Protein AF-A0A537GQN9-F1 (afdb_monomer_lite)

Secondary structure (DSSP, 8-state):
-PPPHHHHHHHHHHHTT--TTTTTT-HHHHHHHHHHHHGGGHHHHHHHHHHHHHHHTT------TTS-HHHHHHHHHHHHIIIIIS-TTTTTS-TT-TTS-------PPP---

Radius of gyration: 20.03 Å; chains: 1; bounding box: 47×27×68 Å

Sequence (113 aa):
MGSSVRDVVYDHLRRKGIPESEIPAQFDDVVKVLNESFGGSARVIIYKTLVELYQQYSMRVDFTYQESLRDHMSMLRERVVVDHILPRRVQREDPTLEGRLPFVQSILPSNSR

pLDDT: mean 79.52, std 18.34, range [40.75, 95.12]

Foldseek 3Di:
DDDDPVNVLQVQCVVVPRHPVCCLVPVVVSLVSLCVVPNPVSLVVLVVVLVVLCVVLVHDDPDDSPDDSVVSSVVSVVCCCVPPVDPPVVVPDDPPPPPPDDDDDDDDDDDDD

Structure (mmCIF, N/CA/C/O backbone):
data_AF-A0A537GQN9-F1
#
_entry.id   AF-A0A537GQN9-F1
#
loop_
_atom_site.group_PDB
_atom_site.id
_atom_site.type_symbol
_atom_site.label_atom_id
_atom_site.label_alt_id
_atom_site.label_comp_id
_atom_site.label_asym_id
_atom_site.label_entity_id
_atom_site.label_seq_id
_atom_site.pdbx_PDB_ins_code
_atom_site.Cartn_x
_atom_site.Cartn_y
_atom_site.Cartn_z
_atom_site.occupancy
_atom_site.B_iso_or_equiv
_atom_site.auth_seq_id
_atom_site.auth_comp_id
_atom_site.auth_asym_id
_atom_site.auth_atom_id
_atom_site.pdbx_PDB_model_num
ATOM 1 N N . MET A 1 1 ? -7.752 -14.122 22.635 1.00 50.81 1 MET A N 1
ATOM 2 C CA . MET A 1 1 ? -7.011 -14.286 21.367 1.00 50.81 1 MET A CA 1
ATOM 3 C C . MET A 1 1 ? -6.838 -12.896 20.780 1.00 50.81 1 MET A C 1
ATOM 5 O O . MET A 1 1 ? -7.848 -12.241 20.568 1.00 50.81 1 MET A O 1
ATOM 9 N N . GLY A 1 2 ? -5.609 -12.388 20.667 1.00 63.12 2 GLY A N 1
ATOM 10 C CA . GLY A 1 2 ? -5.370 -11.054 20.102 1.00 63.12 2 GLY A CA 1
ATOM 11 C C . GLY A 1 2 ? -5.685 -11.043 18.606 1.00 63.12 2 GLY A C 1
ATOM 12 O O . GLY A 1 2 ? -5.359 -12.006 17.917 1.00 63.12 2 GLY A O 1
ATOM 13 N N . SER A 1 3 ? -6.335 -9.986 18.121 1.00 74.69 3 SER A N 1
ATOM 14 C CA . SER A 1 3 ? -6.563 -9.770 16.689 1.00 74.69 3 SER A CA 1
ATOM 15 C C . SER A 1 3 ? -5.226 -9.672 15.958 1.00 74.69 3 SER A C 1
ATOM 17 O O . SER A 1 3 ? -4.314 -8.990 16.439 1.00 74.69 3 SER A O 1
ATOM 19 N N . SER A 1 4 ? -5.093 -10.321 14.800 1.00 87.06 4 SER A N 1
ATOM 20 C CA . SER A 1 4 ? -3.892 -10.143 13.989 1.00 87.06 4 SER A CA 1
ATOM 21 C C . SER A 1 4 ? -3.861 -8.724 13.412 1.00 87.06 4 SER A C 1
ATOM 23 O O . SER A 1 4 ? -4.901 -8.097 13.207 1.00 87.06 4 SER A O 1
ATOM 25 N N . VAL A 1 5 ? -2.666 -8.205 13.112 1.00 83.62 5 VAL A N 1
ATOM 26 C CA . VAL A 1 5 ? -2.514 -6.891 12.452 1.00 83.62 5 VAL A CA 1
ATOM 27 C C . VAL A 1 5 ? -3.318 -6.837 11.148 1.00 83.62 5 VAL A C 1
ATOM 29 O O . VAL A 1 5 ? -3.894 -5.806 10.817 1.00 83.62 5 VAL A O 1
ATOM 32 N N . ARG A 1 6 ? -3.405 -7.969 10.441 1.00 87.94 6 ARG A N 1
ATOM 33 C CA . ARG A 1 6 ? -4.200 -8.123 9.224 1.00 87.94 6 ARG A CA 1
ATOM 34 C C . ARG A 1 6 ? -5.687 -7.861 9.481 1.00 87.94 6 ARG A C 1
ATOM 36 O O . ARG A 1 6 ? -6.279 -7.064 8.761 1.00 87.94 6 ARG A O 1
ATOM 43 N N . ASP A 1 7 ? -6.261 -8.481 10.510 1.00 90.94 7 ASP A N 1
ATOM 44 C CA . ASP A 1 7 ? -7.687 -8.326 10.838 1.00 90.94 7 ASP A CA 1
ATOM 45 C C . ASP A 1 7 ? -8.014 -6.868 11.172 1.00 90.94 7 ASP A C 1
ATOM 47 O O . ASP A 1 7 ? -9.000 -6.318 10.692 1.00 90.94 7 ASP A O 1
ATOM 51 N N . VAL A 1 8 ? -7.129 -6.211 11.930 1.00 90.38 8 VAL A N 1
ATOM 52 C CA . VAL A 1 8 ? -7.271 -4.796 12.302 1.00 90.38 8 VAL A CA 1
ATOM 53 C C . VAL A 1 8 ? -7.221 -3.887 11.071 1.00 90.38 8 VAL A C 1
ATOM 55 O O . VAL A 1 8 ? -8.022 -2.959 10.955 1.00 90.38 8 VAL A O 1
ATOM 58 N N . VAL A 1 9 ? -6.306 -4.150 10.133 1.00 90.38 9 VAL A N 1
ATOM 59 C CA . VAL A 1 9 ? -6.199 -3.390 8.879 1.00 90.38 9 VAL A CA 1
ATOM 60 C C . VAL A 1 9 ? -7.467 -3.536 8.040 1.00 90.38 9 VAL A C 1
ATOM 62 O O . VAL A 1 9 ? -8.046 -2.524 7.642 1.00 90.38 9 VAL A O 1
ATOM 65 N N . TYR A 1 10 ? -7.934 -4.764 7.804 1.00 91.81 10 TYR A N 1
ATOM 66 C CA . TYR A 1 10 ? -9.145 -4.989 7.011 1.00 91.81 10 TYR A CA 1
ATOM 67 C C . TYR A 1 10 ? -10.397 -4.421 7.680 1.00 91.81 10 TYR A C 1
ATOM 69 O O . TYR A 1 10 ? -11.247 -3.849 6.997 1.00 91.81 10 TYR A O 1
ATOM 77 N N . ASP A 1 11 ? -10.498 -4.491 9.008 1.00 92.38 11 ASP A N 1
ATOM 78 C CA . ASP A 1 11 ? -11.589 -3.855 9.741 1.00 92.38 11 ASP A CA 1
ATOM 79 C C . ASP A 1 11 ? -11.598 -2.335 9.567 1.00 92.38 11 ASP A C 1
ATOM 81 O O . ASP A 1 11 ? -12.669 -1.753 9.374 1.00 92.38 11 ASP A O 1
ATOM 85 N N . HIS A 1 12 ? -10.433 -1.682 9.597 1.00 91.62 12 HIS A N 1
ATOM 86 C CA . HIS A 1 12 ? -10.337 -0.243 9.354 1.00 91.62 12 HIS A CA 1
ATOM 87 C C . HIS A 1 12 ? -10.746 0.138 7.930 1.00 91.62 12 HIS A C 1
ATOM 89 O O . HIS A 1 12 ? -11.526 1.078 7.760 1.00 91.62 12 HIS A O 1
ATOM 95 N N . LEU A 1 13 ? -10.278 -0.607 6.925 1.00 92.06 13 LEU A N 1
ATOM 96 C CA . LEU A 1 13 ? -10.640 -0.378 5.523 1.00 92.06 13 LEU A CA 1
ATOM 97 C C . LEU A 1 13 ? -12.145 -0.554 5.303 1.00 92.06 13 LEU A C 1
ATOM 99 O O . LEU A 1 13 ? -12.808 0.344 4.781 1.00 92.06 13 LEU A O 1
ATOM 103 N N . ARG A 1 14 ? -12.717 -1.642 5.826 1.00 93.69 14 ARG A N 1
ATOM 104 C CA . ARG A 1 14 ? -14.152 -1.927 5.733 1.00 93.69 14 ARG A CA 1
ATOM 105 C C . ARG A 1 14 ? -15.003 -0.847 6.400 1.00 93.69 14 ARG A C 1
ATOM 107 O O . ARG A 1 14 ? -15.993 -0.411 5.823 1.00 93.69 14 ARG A O 1
ATOM 114 N N . ARG A 1 15 ? -14.623 -0.378 7.597 1.00 92.75 15 ARG A N 1
ATOM 115 C CA . ARG A 1 15 ? -15.338 0.708 8.303 1.00 92.75 15 ARG A CA 1
ATOM 116 C C . ARG A 1 15 ? -15.310 2.034 7.544 1.00 92.75 15 ARG A C 1
ATOM 118 O O . ARG A 1 15 ? -16.189 2.863 7.753 1.00 92.75 15 ARG A O 1
ATOM 125 N N . LYS A 1 16 ? -14.311 2.236 6.685 1.00 91.19 16 LYS A N 1
ATOM 126 C CA . LYS A 1 16 ? -14.177 3.409 5.813 1.00 91.19 16 LYS A CA 1
ATOM 127 C C . LYS A 1 16 ? -14.817 3.210 4.435 1.00 91.19 16 LYS A C 1
ATOM 129 O O . LYS A 1 16 ? -14.734 4.110 3.611 1.00 91.19 16 LYS A O 1
ATOM 134 N N . GLY A 1 17 ? -15.491 2.079 4.216 1.00 91.69 17 GLY A N 1
ATOM 135 C CA . GLY A 1 17 ? -16.228 1.792 2.987 1.00 91.69 17 GLY A CA 1
ATOM 136 C C . GLY A 1 17 ? -15.399 1.139 1.886 1.00 91.69 17 GLY A C 1
ATOM 137 O O . GLY A 1 17 ? -15.891 1.055 0.772 1.00 91.69 17 GLY A O 1
ATOM 138 N N . ILE A 1 18 ? -14.185 0.660 2.183 1.00 93.00 18 ILE A N 1
ATOM 139 C CA . ILE A 1 18 ? -13.333 -0.046 1.218 1.00 93.00 18 ILE A CA 1
ATOM 140 C C . ILE A 1 18 ? -13.440 -1.554 1.495 1.00 93.00 18 ILE A C 1
ATOM 142 O O . ILE A 1 18 ? -12.780 -2.054 2.415 1.00 93.00 18 ILE A O 1
ATOM 146 N N . PRO A 1 19 ? -14.291 -2.301 0.766 1.00 92.69 19 PRO A N 1
ATOM 147 C CA . PRO A 1 19 ? -14.335 -3.752 0.878 1.00 92.69 19 PRO A CA 1
ATOM 148 C C 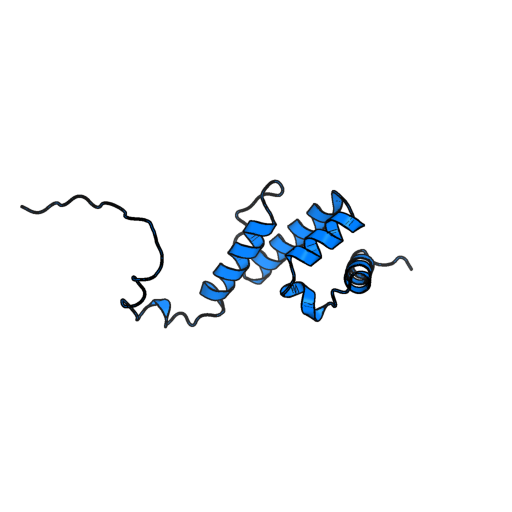. PRO A 1 19 ? -13.057 -4.376 0.306 1.00 92.69 19 PRO A C 1
ATOM 150 O O . PRO A 1 19 ? -12.381 -3.798 -0.544 1.00 92.69 19 PRO A O 1
ATOM 153 N N . GLU A 1 20 ? -12.740 -5.598 0.734 1.00 89.38 20 GLU A N 1
ATOM 154 C CA . GLU A 1 20 ? -11.506 -6.288 0.333 1.00 89.38 20 GLU A CA 1
ATOM 155 C C . GLU A 1 20 ? -11.363 -6.443 -1.191 1.00 89.38 20 GLU A C 1
ATOM 157 O O . GLU A 1 20 ? -10.266 -6.314 -1.729 1.00 89.38 20 GLU A O 1
ATOM 162 N N . SER A 1 21 ? -12.481 -6.621 -1.901 1.00 89.44 21 SER A N 1
ATOM 163 C CA . SER A 1 21 ? -12.526 -6.704 -3.365 1.00 89.44 21 SER A CA 1
ATOM 164 C C . SER A 1 21 ? -12.132 -5.410 -4.082 1.00 89.44 21 SER A C 1
ATOM 166 O O . SER A 1 21 ? -11.732 -5.459 -5.241 1.00 89.44 21 SER A O 1
ATOM 168 N N . GLU A 1 22 ? -12.252 -4.255 -3.425 1.00 90.25 22 GLU A N 1
ATOM 169 C CA . GLU A 1 22 ? -11.970 -2.941 -4.019 1.00 90.25 22 GLU A CA 1
ATOM 170 C C . GLU A 1 22 ? -10.567 -2.419 -3.689 1.00 90.25 22 GLU A C 1
ATOM 172 O O . GLU A 1 22 ? -10.078 -1.513 -4.367 1.00 90.25 22 GLU A O 1
ATOM 177 N N . ILE A 1 23 ? -9.878 -3.029 -2.716 1.00 88.88 23 ILE A N 1
ATOM 178 C CA . ILE A 1 23 ? -8.512 -2.660 -2.310 1.00 88.88 23 ILE A CA 1
ATOM 179 C C . ILE A 1 23 ? -7.547 -2.538 -3.505 1.00 88.88 23 ILE A C 1
ATOM 181 O O . ILE A 1 23 ? -6.822 -1.543 -3.561 1.00 88.88 23 ILE A O 1
ATOM 185 N N . PRO A 1 24 ? -7.520 -3.470 -4.484 1.00 82.62 24 PRO A N 1
ATOM 186 C CA . PRO A 1 24 ? -6.600 -3.358 -5.618 1.00 82.62 24 PRO A CA 1
ATOM 187 C C . PRO A 1 24 ? -6.903 -2.170 -6.541 1.00 82.62 24 PRO A C 1
ATOM 189 O O . PRO A 1 24 ? -6.005 -1.672 -7.217 1.00 82.62 24 PRO A O 1
ATOM 192 N N . ALA A 1 25 ? -8.161 -1.726 -6.599 1.00 85.75 25 ALA A N 1
ATOM 193 C CA . ALA A 1 25 ? -8.599 -0.648 -7.481 1.00 85.75 25 ALA A CA 1
ATOM 194 C C . ALA A 1 25 ? -8.424 0.742 -6.847 1.00 85.75 25 ALA A C 1
ATOM 196 O O . ALA A 1 25 ? -8.206 1.714 -7.568 1.00 85.75 25 ALA A O 1
ATOM 197 N N . GLN A 1 26 ? -8.497 0.834 -5.517 1.00 88.38 26 GLN A N 1
ATOM 198 C CA . GLN A 1 26 ? -8.533 2.091 -4.760 1.00 88.38 26 GLN A CA 1
ATOM 199 C C . GLN A 1 26 ? -7.288 2.271 -3.881 1.00 88.38 26 GLN A C 1
ATOM 201 O O . GLN A 1 26 ? -7.376 2.550 -2.685 1.00 88.38 26 GLN A O 1
ATOM 206 N N . PHE A 1 27 ? -6.097 2.098 -4.458 1.00 87.75 27 PHE A N 1
ATOM 207 C CA . PHE A 1 27 ? -4.852 2.152 -3.685 1.00 87.75 27 PHE A CA 1
ATOM 208 C C . PHE A 1 27 ? -4.650 3.487 -2.952 1.00 87.75 27 PHE A C 1
ATOM 210 O O . PHE A 1 27 ? -4.234 3.496 -1.794 1.00 87.75 27 PHE A O 1
ATOM 217 N N . ASP A 1 28 ? -4.978 4.609 -3.593 1.00 89.81 28 ASP A N 1
ATOM 218 C CA . ASP A 1 28 ? -4.834 5.938 -2.991 1.00 89.81 28 ASP A CA 1
ATOM 219 C C . ASP A 1 28 ? -5.714 6.103 -1.744 1.00 89.81 28 ASP A C 1
ATOM 221 O O . ASP A 1 28 ? -5.253 6.598 -0.710 1.00 89.81 28 ASP A O 1
ATOM 225 N N . ASP A 1 29 ? -6.956 5.621 -1.809 1.00 92.25 29 ASP A N 1
ATOM 226 C CA . ASP A 1 29 ? -7.892 5.667 -0.687 1.00 92.25 29 ASP A CA 1
ATOM 227 C C . ASP A 1 29 ? -7.463 4.720 0.438 1.00 92.25 29 ASP A C 1
ATOM 229 O O . ASP A 1 29 ? -7.504 5.092 1.613 1.00 92.25 29 ASP A O 1
ATOM 233 N N . VAL A 1 30 ? -6.949 3.533 0.099 1.00 92.69 30 VAL A N 1
ATOM 234 C CA . VAL A 1 30 ? -6.356 2.597 1.068 1.00 92.69 30 VAL A CA 1
ATOM 235 C C . VAL A 1 30 ? -5.178 3.251 1.791 1.00 92.69 30 VAL A C 1
ATOM 237 O O . VAL A 1 30 ? -5.133 3.248 3.021 1.00 92.69 30 VAL A O 1
ATOM 240 N N . VAL A 1 31 ? -4.242 3.865 1.061 1.00 91.31 31 VAL A N 1
ATOM 241 C CA . VAL A 1 31 ? -3.089 4.572 1.645 1.00 91.31 31 VAL A CA 1
ATOM 242 C C . VAL A 1 31 ? -3.551 5.699 2.562 1.00 91.31 31 VAL A C 1
ATOM 244 O O . VAL A 1 31 ? -3.009 5.859 3.659 1.00 91.31 31 VAL A O 1
ATOM 247 N N . LYS A 1 32 ? -4.563 6.466 2.154 1.00 92.62 32 LYS A N 1
ATOM 248 C CA . LYS A 1 32 ? -5.140 7.531 2.976 1.00 92.62 32 LYS A CA 1
ATOM 249 C C . LYS A 1 32 ? -5.722 6.979 4.278 1.00 92.62 32 LYS A C 1
ATOM 251 O O . LYS A 1 32 ? -5.342 7.445 5.350 1.00 92.62 32 LYS A O 1
ATOM 256 N N . VAL A 1 33 ? -6.566 5.948 4.207 1.00 93.25 33 VAL A N 1
ATOM 257 C CA . VAL A 1 33 ? -7.175 5.311 5.388 1.00 93.25 33 VAL A CA 1
ATOM 258 C C . VAL A 1 33 ? -6.118 4.727 6.323 1.00 93.25 33 VAL A C 1
ATOM 260 O O . VAL A 1 33 ? -6.230 4.868 7.545 1.00 93.25 33 VAL A O 1
ATOM 263 N N . LEU A 1 34 ? -5.077 4.097 5.776 1.00 92.44 34 LEU A N 1
ATOM 264 C CA . LEU A 1 34 ? -3.980 3.559 6.574 1.00 92.44 34 LEU A CA 1
ATOM 265 C C . LEU A 1 34 ? -3.219 4.674 7.297 1.00 92.44 34 LEU A C 1
ATOM 267 O O . LEU A 1 34 ? -2.970 4.545 8.492 1.00 92.44 34 LEU A O 1
ATOM 271 N N . ASN A 1 35 ? -2.895 5.778 6.618 1.00 92.50 35 ASN A N 1
ATOM 272 C CA . ASN A 1 35 ? -2.239 6.925 7.255 1.00 92.50 35 ASN A CA 1
ATOM 273 C C . ASN A 1 35 ? -3.121 7.571 8.333 1.00 92.50 35 ASN A C 1
ATOM 275 O O . ASN A 1 35 ? -2.613 7.922 9.394 1.00 92.50 35 ASN A O 1
ATOM 279 N N . GLU A 1 36 ? -4.433 7.683 8.107 1.00 92.38 36 GLU A N 1
ATOM 280 C CA . GLU A 1 36 ? -5.380 8.186 9.113 1.00 92.38 36 GLU A CA 1
ATOM 281 C C . GLU A 1 36 ? -5.459 7.274 10.348 1.00 92.38 36 GLU A C 1
ATOM 283 O O . GLU A 1 36 ? -5.570 7.765 11.469 1.00 92.38 36 GLU A O 1
ATOM 288 N N . SER A 1 37 ? -5.407 5.953 10.153 1.00 90.06 37 SER A N 1
ATOM 289 C CA . SER A 1 37 ? -5.629 4.974 11.229 1.00 90.06 37 SER A CA 1
ATOM 290 C C . SER A 1 37 ? -4.354 4.631 12.003 1.00 90.06 37 SER A C 1
ATOM 292 O O . SER A 1 37 ? -4.401 4.424 13.212 1.00 90.06 37 SER A O 1
ATOM 294 N N . PHE A 1 38 ? -3.210 4.566 11.316 1.00 89.25 38 PHE A N 1
ATOM 295 C CA . PHE A 1 38 ? -1.940 4.075 11.865 1.00 89.25 38 PHE A CA 1
ATOM 296 C C . PHE A 1 38 ? -0.819 5.126 11.858 1.00 89.25 38 PHE A C 1
ATOM 298 O O . PHE A 1 38 ? 0.297 4.833 12.295 1.00 89.25 38 PHE A O 1
ATOM 305 N N . GLY A 1 39 ? -1.076 6.339 11.357 1.00 90.00 39 GLY A N 1
ATOM 306 C CA . GLY A 1 39 ? -0.090 7.417 11.298 1.00 90.00 39 GLY A CA 1
ATOM 307 C C . GLY A 1 39 ? 1.187 6.998 10.564 1.00 90.00 39 GLY A C 1
ATOM 308 O O . GLY A 1 39 ? 1.147 6.315 9.542 1.00 90.00 39 GLY A O 1
ATOM 309 N N . GLY A 1 40 ? 2.348 7.355 11.121 1.00 87.44 40 GLY A N 1
ATOM 310 C CA . GLY A 1 40 ? 3.652 7.028 10.529 1.00 87.44 40 GLY A CA 1
ATOM 311 C C . GLY A 1 40 ? 3.916 5.525 10.346 1.00 87.44 40 GLY A C 1
ATOM 312 O O . GLY A 1 40 ? 4.681 5.142 9.461 1.00 87.44 40 GLY A O 1
ATOM 313 N N . SER A 1 41 ? 3.257 4.657 11.122 1.00 89.31 41 SER A N 1
ATOM 314 C CA . SER A 1 41 ? 3.396 3.200 11.000 1.00 89.31 41 SER A CA 1
ATOM 315 C C . SER A 1 41 ? 2.721 2.636 9.745 1.00 89.31 41 SER A C 1
ATOM 317 O O . SER A 1 41 ? 3.113 1.565 9.279 1.00 89.31 41 SER A O 1
ATOM 319 N N . ALA A 1 42 ? 1.773 3.367 9.146 1.00 92.06 42 ALA A N 1
ATOM 320 C CA . ALA A 1 42 ? 1.127 2.994 7.887 1.00 92.06 42 ALA A CA 1
ATOM 321 C C . ALA A 1 42 ? 2.143 2.773 6.762 1.00 92.06 42 ALA A C 1
ATOM 323 O O . ALA A 1 42 ? 2.009 1.853 5.956 1.00 92.06 42 ALA A O 1
ATOM 324 N N . ARG A 1 43 ? 3.206 3.583 6.744 1.00 93.38 43 ARG A N 1
ATOM 325 C CA . ARG A 1 43 ? 4.247 3.521 5.720 1.00 93.38 43 ARG A CA 1
ATOM 326 C C . ARG A 1 43 ? 4.964 2.171 5.694 1.00 93.38 43 ARG A C 1
ATOM 328 O O . ARG A 1 43 ? 5.292 1.689 4.617 1.00 93.38 43 ARG A O 1
ATOM 335 N N . VAL A 1 44 ? 5.149 1.527 6.848 1.00 93.44 44 VAL A N 1
ATOM 336 C CA . VAL A 1 44 ? 5.746 0.182 6.933 1.00 93.44 44 VAL A CA 1
ATOM 337 C C . VAL A 1 44 ? 4.849 -0.858 6.270 1.00 93.44 44 VAL A C 1
ATOM 339 O O . VAL A 1 44 ? 5.353 -1.727 5.560 1.00 93.44 44 VAL A O 1
ATOM 342 N N . ILE A 1 45 ? 3.534 -0.756 6.479 1.00 92.06 45 ILE A N 1
ATOM 343 C CA . ILE A 1 45 ? 2.546 -1.651 5.866 1.00 92.06 45 ILE A CA 1
ATOM 344 C C . ILE A 1 45 ? 2.595 -1.479 4.347 1.00 92.06 45 ILE A C 1
ATOM 346 O O . ILE A 1 45 ? 2.833 -2.447 3.635 1.00 92.06 45 ILE A O 1
ATOM 350 N N . ILE A 1 46 ? 2.481 -0.238 3.867 1.00 92.69 46 ILE A N 1
ATOM 351 C CA . ILE A 1 46 ? 2.467 0.085 2.434 1.00 92.69 46 ILE A CA 1
ATOM 352 C C . ILE A 1 46 ? 3.770 -0.357 1.754 1.00 92.69 46 ILE A C 1
ATOM 354 O O . ILE A 1 46 ? 3.733 -0.995 0.704 1.00 92.69 46 ILE A O 1
ATOM 358 N N . TYR A 1 47 ? 4.922 -0.060 2.362 1.00 94.62 47 TYR A N 1
ATOM 359 C CA . TYR A 1 47 ? 6.226 -0.440 1.821 1.00 94.62 47 TYR A CA 1
ATOM 360 C C . TYR A 1 47 ? 6.370 -1.958 1.705 1.00 94.62 47 TYR A C 1
ATOM 362 O O . TYR A 1 47 ? 6.745 -2.457 0.647 1.00 94.62 47 TYR A O 1
ATOM 370 N N . LYS A 1 48 ? 6.035 -2.705 2.767 1.00 93.31 48 LYS A N 1
ATOM 371 C CA . LYS A 1 48 ? 6.088 -4.171 2.731 1.00 93.31 48 LYS A CA 1
ATOM 372 C C . LYS A 1 48 ? 5.148 -4.738 1.674 1.00 93.31 48 LYS A C 1
ATOM 374 O O . LYS A 1 48 ? 5.565 -5.612 0.927 1.00 93.31 48 LYS A O 1
ATOM 379 N N . THR A 1 49 ? 3.924 -4.222 1.567 1.00 92.38 49 THR A N 1
ATOM 380 C CA . THR A 1 49 ? 2.973 -4.658 0.536 1.00 92.38 49 THR A CA 1
ATOM 381 C C . THR A 1 49 ? 3.528 -4.449 -0.871 1.00 92.38 49 THR A C 1
ATOM 383 O O . THR A 1 49 ? 3.445 -5.360 -1.686 1.00 92.38 49 THR A O 1
ATOM 386 N N . LEU A 1 50 ? 4.138 -3.297 -1.158 1.00 93.38 50 LEU A N 1
ATOM 387 C CA . LEU A 1 50 ? 4.761 -3.052 -2.461 1.00 93.38 50 LEU A CA 1
ATOM 388 C C . LEU A 1 50 ? 5.920 -4.008 -2.742 1.00 93.38 50 LEU A C 1
ATOM 390 O O . LEU A 1 50 ? 5.985 -4.576 -3.826 1.00 93.38 50 LEU A O 1
ATOM 394 N N . VAL A 1 51 ? 6.807 -4.225 -1.770 1.00 95.12 51 VAL A N 1
ATOM 395 C CA . VAL A 1 51 ? 7.923 -5.173 -1.912 1.00 95.12 51 VAL A CA 1
ATOM 396 C C . VAL A 1 51 ? 7.416 -6.582 -2.225 1.00 95.12 51 VAL A C 1
ATOM 398 O O . VAL A 1 51 ? 7.914 -7.214 -3.154 1.00 95.12 51 VAL A O 1
ATOM 401 N N . GLU A 1 52 ? 6.405 -7.054 -1.495 1.00 94.06 52 GLU A N 1
ATOM 402 C CA . GLU A 1 52 ? 5.785 -8.364 -1.724 1.00 94.06 52 GLU A CA 1
ATOM 403 C C . GLU A 1 52 ? 5.141 -8.451 -3.113 1.00 94.06 52 GLU A C 1
ATOM 405 O O . GLU A 1 52 ? 5.316 -9.448 -3.808 1.00 94.06 52 GLU A O 1
ATOM 410 N N . LEU A 1 53 ? 4.457 -7.398 -3.572 1.00 92.19 53 LEU A N 1
ATOM 411 C CA . LEU A 1 53 ? 3.868 -7.376 -4.913 1.00 92.19 53 LEU A CA 1
ATOM 412 C C . LEU A 1 53 ? 4.936 -7.453 -6.009 1.00 92.19 53 LEU A C 1
ATOM 414 O O . LEU A 1 53 ? 4.803 -8.253 -6.931 1.00 92.19 53 LEU A O 1
ATOM 418 N N . TYR A 1 54 ? 6.021 -6.681 -5.902 1.00 93.25 54 TYR A N 1
ATOM 419 C CA . TYR A 1 54 ? 7.138 -6.777 -6.848 1.00 93.25 54 TYR A CA 1
ATOM 420 C C . TYR A 1 54 ? 7.701 -8.203 -6.898 1.00 93.25 54 TYR A C 1
ATOM 422 O O . TYR A 1 54 ? 7.918 -8.740 -7.983 1.00 93.25 54 TYR A O 1
ATOM 430 N N . GLN A 1 55 ? 7.875 -8.849 -5.741 1.00 93.31 55 GLN A N 1
ATOM 431 C CA . GLN A 1 55 ? 8.346 -10.234 -5.670 1.00 93.31 55 GLN A CA 1
ATOM 432 C C . GLN A 1 55 ? 7.359 -11.227 -6.293 1.00 93.31 55 GLN A C 1
ATOM 434 O O . GLN A 1 55 ? 7.786 -12.123 -7.019 1.00 93.31 55 GLN A O 1
ATOM 439 N N . GLN A 1 56 ? 6.052 -11.056 -6.069 1.00 91.06 56 GLN A N 1
ATOM 440 C CA . GLN A 1 56 ? 5.013 -11.897 -6.676 1.00 91.06 56 GLN A CA 1
ATOM 441 C C . GLN A 1 56 ? 5.042 -11.841 -8.206 1.00 91.06 56 GLN A C 1
ATOM 443 O O . GLN A 1 56 ? 4.855 -12.866 -8.859 1.00 91.06 56 GLN A O 1
ATOM 448 N N . TYR A 1 57 ? 5.351 -10.677 -8.779 1.00 90.06 57 TYR A N 1
ATOM 449 C CA . TYR A 1 57 ? 5.543 -10.510 -10.222 1.00 90.06 57 TYR A CA 1
ATOM 450 C C . TYR A 1 57 ? 6.983 -10.787 -10.684 1.00 90.06 57 TYR A C 1
ATOM 452 O O . TYR A 1 57 ? 7.340 -10.472 -11.812 1.00 90.06 57 TYR A O 1
ATOM 460 N N . SER A 1 58 ? 7.841 -11.374 -9.840 1.00 90.69 58 SER A N 1
ATOM 461 C CA . SER A 1 58 ? 9.257 -11.638 -10.159 1.00 90.69 58 SER A CA 1
ATOM 462 C C . SER A 1 58 ? 10.036 -10.395 -10.630 1.00 90.69 58 SER A C 1
ATOM 464 O O . SER A 1 58 ? 11.020 -10.495 -11.367 1.00 90.69 58 SER A O 1
ATOM 466 N N . MET A 1 59 ? 9.609 -9.211 -10.196 1.00 90.44 59 MET A N 1
ATOM 467 C CA . MET A 1 59 ? 10.219 -7.928 -10.516 1.00 90.44 59 MET A CA 1
ATOM 468 C C . MET A 1 59 ? 11.226 -7.528 -9.436 1.00 90.44 59 MET A C 1
ATOM 470 O O . MET A 1 59 ? 11.078 -7.842 -8.254 1.00 90.44 59 MET A O 1
ATOM 474 N N . ARG A 1 60 ? 12.274 -6.803 -9.836 1.00 90.38 60 ARG A N 1
ATOM 475 C CA . ARG A 1 60 ? 13.268 -6.277 -8.894 1.00 90.38 60 ARG A CA 1
ATOM 476 C C . ARG A 1 60 ? 12.724 -5.041 -8.190 1.00 90.38 60 ARG A C 1
ATOM 478 O O . ARG A 1 60 ? 12.237 -4.132 -8.853 1.00 90.38 60 ARG A O 1
ATOM 485 N N . VAL A 1 61 ? 12.865 -5.007 -6.868 1.00 91.69 61 VAL A N 1
ATOM 486 C CA . VAL A 1 61 ? 12.608 -3.815 -6.054 1.00 91.69 61 VAL A CA 1
ATOM 487 C C . VAL A 1 61 ? 13.753 -2.832 -6.286 1.00 91.69 61 VAL A C 1
ATOM 489 O O . VAL A 1 61 ? 14.883 -3.087 -5.874 1.00 91.69 61 VAL A O 1
ATOM 492 N N . ASP A 1 62 ? 13.464 -1.740 -6.985 1.00 89.38 62 ASP A N 1
ATOM 493 C CA . ASP A 1 62 ? 14.402 -0.675 -7.359 1.00 89.38 62 ASP A CA 1
ATOM 494 C C . ASP A 1 62 ? 14.224 0.602 -6.520 1.00 89.38 62 ASP A C 1
ATOM 496 O O . ASP A 1 62 ? 14.809 1.634 -6.838 1.00 89.38 62 ASP A O 1
ATOM 500 N N . PHE A 1 63 ? 13.461 0.520 -5.425 1.00 92.56 63 PHE A N 1
ATOM 501 C CA . PHE A 1 63 ? 13.075 1.664 -4.607 1.00 92.56 63 PHE A CA 1
ATOM 502 C C . PHE A 1 63 ? 13.388 1.506 -3.127 1.00 92.56 63 PHE A C 1
ATOM 504 O O . PHE A 1 63 ? 13.517 0.401 -2.594 1.00 92.56 63 PHE A O 1
ATOM 511 N N . THR A 1 64 ? 13.476 2.643 -2.439 1.00 92.88 64 THR A N 1
ATOM 512 C CA . THR A 1 64 ? 13.794 2.698 -1.008 1.00 92.88 64 THR A CA 1
ATOM 513 C C . THR A 1 64 ? 12.599 3.120 -0.157 1.00 92.88 64 THR A C 1
ATOM 515 O O . THR A 1 64 ? 11.630 3.713 -0.626 1.00 92.88 64 THR A O 1
ATOM 518 N N . TYR A 1 65 ? 12.677 2.857 1.152 1.00 90.75 65 TYR A N 1
ATOM 519 C CA . TYR A 1 65 ? 11.618 3.211 2.102 1.00 90.75 65 TYR A CA 1
ATOM 520 C C . TYR A 1 65 ? 11.286 4.711 2.138 1.00 90.75 65 TYR A C 1
ATOM 522 O O . TYR A 1 65 ? 10.183 5.068 2.543 1.00 90.75 65 TYR A O 1
ATOM 530 N N . GLN A 1 66 ? 12.208 5.599 1.749 1.00 91.44 66 GLN A N 1
ATOM 531 C CA . GLN A 1 66 ? 12.011 7.056 1.795 1.00 91.44 66 GLN A CA 1
ATOM 532 C C . GLN A 1 66 ? 11.345 7.619 0.532 1.00 91.44 66 GLN A C 1
ATOM 534 O O . GLN A 1 66 ? 10.836 8.736 0.554 1.00 91.44 66 GLN A O 1
ATOM 539 N N . GLU A 1 67 ? 11.282 6.841 -0.545 1.00 92.00 67 GLU A N 1
ATOM 540 C CA . GLU A 1 67 ? 10.728 7.290 -1.821 1.00 92.00 67 GLU A CA 1
ATOM 541 C C . GLU A 1 67 ? 9.195 7.328 -1.832 1.00 92.00 67 GLU A C 1
ATOM 543 O O . GLU A 1 67 ? 8.510 6.875 -0.909 1.00 92.00 67 GLU A O 1
ATOM 548 N N . SER A 1 68 ? 8.625 7.906 -2.886 1.00 91.06 68 SER A N 1
ATOM 549 C CA . SER A 1 68 ? 7.177 7.964 -3.069 1.00 91.06 68 SER A CA 1
ATOM 550 C C . SER A 1 68 ? 6.614 6.578 -3.396 1.00 91.06 68 SER A C 1
ATOM 552 O O . SER A 1 68 ? 6.670 6.103 -4.527 1.00 91.06 68 SER A O 1
ATOM 554 N N . LEU A 1 69 ? 6.036 5.918 -2.390 1.00 91.38 69 LEU A N 1
ATOM 555 C CA . LEU A 1 69 ? 5.429 4.588 -2.537 1.00 91.38 69 LEU A CA 1
ATOM 556 C C . LEU A 1 69 ? 4.242 4.584 -3.518 1.00 91.38 69 LEU A C 1
ATOM 558 O O . LEU A 1 69 ? 3.966 3.576 -4.162 1.00 91.38 69 LEU A O 1
ATOM 562 N N . ARG A 1 70 ? 3.550 5.720 -3.656 1.00 88.88 70 ARG A N 1
ATOM 563 C CA . ARG A 1 70 ? 2.434 5.891 -4.596 1.00 88.88 70 ARG A CA 1
ATOM 564 C C . ARG A 1 70 ? 2.889 5.818 -6.052 1.00 88.88 70 ARG A C 1
ATOM 566 O O . ARG A 1 70 ? 2.252 5.146 -6.863 1.00 88.88 70 ARG A O 1
ATOM 573 N N . ASP A 1 71 ? 4.000 6.475 -6.366 1.00 91.31 71 ASP A N 1
ATOM 574 C CA . ASP A 1 71 ? 4.537 6.491 -7.727 1.00 91.31 71 ASP A CA 1
ATOM 575 C C . ASP A 1 71 ? 5.023 5.091 -8.117 1.00 91.31 71 ASP A C 1
ATOM 577 O O . ASP A 1 71 ? 4.715 4.609 -9.205 1.00 91.31 71 ASP A O 1
ATOM 581 N N . HIS A 1 72 ? 5.652 4.375 -7.180 1.00 92.56 72 HIS A N 1
ATOM 582 C CA . HIS A 1 72 ? 6.065 2.982 -7.377 1.00 92.56 72 HIS A CA 1
ATOM 583 C C . HIS A 1 72 ? 4.891 2.022 -7.593 1.00 92.56 72 HIS A C 1
ATOM 585 O O . HIS A 1 72 ? 4.986 1.129 -8.430 1.00 92.56 72 HIS A O 1
ATOM 591 N N . MET A 1 73 ? 3.747 2.223 -6.927 1.00 89.62 73 MET A N 1
ATOM 592 C CA . MET A 1 73 ? 2.534 1.447 -7.234 1.00 89.62 73 MET A CA 1
ATOM 593 C C . MET A 1 73 ? 2.040 1.695 -8.666 1.00 89.62 73 MET A C 1
ATOM 595 O O . MET A 1 73 ? 1.638 0.761 -9.363 1.00 89.62 73 MET A O 1
ATOM 599 N N . SER A 1 74 ? 2.080 2.951 -9.114 1.00 89.69 74 SER A N 1
ATOM 600 C CA . SER A 1 74 ? 1.661 3.325 -10.469 1.00 89.69 74 SER A CA 1
ATOM 601 C C . SER A 1 74 ? 2.576 2.686 -11.519 1.00 89.69 74 SER A C 1
ATOM 603 O O . SER A 1 74 ? 2.091 2.032 -12.441 1.00 89.69 74 SER A O 1
ATOM 605 N N . MET A 1 75 ? 3.895 2.759 -11.311 1.00 90.75 75 MET A N 1
ATOM 606 C CA . MET A 1 75 ? 4.888 2.111 -12.176 1.00 90.75 75 MET A CA 1
ATOM 607 C C . MET A 1 75 ? 4.750 0.586 -12.188 1.00 90.75 75 MET A C 1
ATOM 609 O O . MET A 1 75 ? 4.847 -0.036 -13.248 1.00 90.75 75 MET A O 1
ATOM 613 N N . LEU A 1 76 ? 4.504 -0.035 -11.030 1.00 90.75 76 LEU A N 1
ATOM 614 C CA . LEU A 1 76 ? 4.269 -1.474 -10.937 1.00 90.75 76 LEU A CA 1
ATOM 615 C C . LEU A 1 76 ? 3.068 -1.887 -11.788 1.00 90.75 76 LEU A C 1
ATOM 617 O O . LEU A 1 76 ? 3.165 -2.839 -12.559 1.00 90.75 76 LEU A O 1
ATOM 621 N N . ARG A 1 77 ? 1.950 -1.161 -11.681 1.00 89.06 77 ARG A N 1
ATOM 622 C CA . ARG A 1 77 ? 0.739 -1.442 -12.460 1.00 89.06 77 ARG A CA 1
ATOM 623 C C . ARG A 1 77 ? 1.019 -1.402 -13.962 1.00 89.06 77 ARG A C 1
ATOM 625 O O . ARG A 1 77 ? 0.590 -2.304 -14.677 1.00 89.06 77 ARG A O 1
ATOM 632 N N . GLU A 1 78 ? 1.745 -0.392 -14.432 1.00 89.25 78 GLU A N 1
ATOM 633 C CA . GLU A 1 78 ? 2.125 -0.264 -15.843 1.00 89.25 78 GLU A CA 1
ATOM 634 C 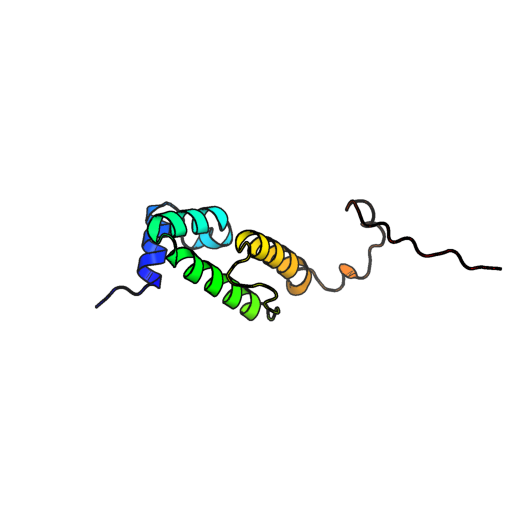C . GLU A 1 78 ? 3.018 -1.423 -16.303 1.00 89.25 78 GLU A C 1
ATOM 636 O O . GLU A 1 78 ? 2.713 -2.082 -17.299 1.00 89.25 78 GLU A O 1
ATOM 641 N N . ARG A 1 79 ? 4.079 -1.732 -15.548 1.00 88.38 79 ARG A N 1
ATOM 642 C CA . ARG A 1 79 ? 5.013 -2.819 -15.883 1.00 88.38 79 ARG A CA 1
ATOM 643 C C . ARG A 1 79 ? 4.334 -4.189 -15.873 1.00 88.38 79 ARG A C 1
ATOM 645 O O . ARG A 1 79 ? 4.551 -4.975 -16.785 1.00 88.38 79 ARG A O 1
ATOM 652 N N . VAL A 1 80 ? 3.461 -4.474 -14.905 1.00 87.81 80 VAL A N 1
ATOM 653 C CA . VAL A 1 80 ? 2.702 -5.738 -14.867 1.00 87.81 80 VAL A CA 1
ATOM 654 C C . VAL A 1 80 ? 1.834 -5.889 -16.116 1.00 87.81 80 VAL A C 1
ATOM 656 O O . VAL A 1 80 ? 1.802 -6.965 -16.713 1.00 87.81 80 VAL A O 1
ATOM 659 N N . VAL A 1 81 ? 1.176 -4.816 -16.566 1.00 87.12 81 VAL A N 1
ATOM 660 C CA . VAL A 1 81 ? 0.393 -4.855 -17.808 1.00 87.12 81 VAL A CA 1
ATOM 661 C C . VAL A 1 81 ? 1.285 -5.173 -19.010 1.00 87.12 81 VAL A C 1
ATOM 663 O O . VAL A 1 81 ? 0.945 -6.055 -19.797 1.00 87.12 81 VAL A O 1
ATOM 666 N N . VAL A 1 82 ? 2.432 -4.504 -19.139 1.00 85.75 82 VAL A N 1
ATOM 667 C CA . VAL A 1 82 ? 3.349 -4.676 -20.278 1.00 85.75 82 VAL A CA 1
ATOM 668 C C . VAL A 1 82 ? 4.027 -6.046 -20.291 1.00 85.75 82 VAL A C 1
ATOM 670 O O . VAL A 1 82 ? 4.077 -6.689 -21.341 1.00 85.75 82 VAL A O 1
ATOM 673 N N . ASP A 1 83 ? 4.524 -6.493 -19.143 1.00 82.31 83 ASP A N 1
ATOM 674 C CA . ASP A 1 83 ? 5.416 -7.650 -19.047 1.00 82.31 83 ASP A CA 1
ATOM 675 C C . ASP A 1 83 ? 4.666 -8.968 -18.826 1.00 82.31 83 ASP A C 1
ATOM 677 O O . ASP A 1 83 ? 5.126 -10.019 -19.276 1.00 82.31 83 ASP A O 1
ATOM 681 N N . HIS A 1 84 ? 3.523 -8.927 -18.131 1.00 79.38 84 HIS A N 1
ATOM 682 C CA . HIS A 1 84 ? 2.823 -10.131 -17.670 1.00 79.38 84 HIS A CA 1
ATOM 683 C C . HIS A 1 84 ? 1.447 -10.333 -18.305 1.00 79.38 84 HIS A C 1
ATOM 685 O O . HIS A 1 84 ? 0.985 -11.471 -18.382 1.00 79.38 84 HIS A O 1
ATOM 691 N N . ILE A 1 85 ? 0.782 -9.262 -18.748 1.00 79.31 85 ILE A N 1
ATOM 692 C CA . ILE A 1 85 ? -0.590 -9.342 -19.275 1.00 79.31 85 ILE A CA 1
ATOM 693 C C . ILE A 1 85 ? -0.609 -9.232 -20.801 1.00 79.31 85 ILE A C 1
ATOM 695 O O . ILE A 1 85 ? -1.321 -9.989 -21.463 1.00 79.31 85 ILE A O 1
ATOM 699 N N . LEU A 1 86 ? 0.164 -8.313 -21.385 1.00 72.38 86 LEU A N 1
ATOM 700 C CA . LEU A 1 86 ? 0.202 -8.146 -22.833 1.00 72.38 86 LEU 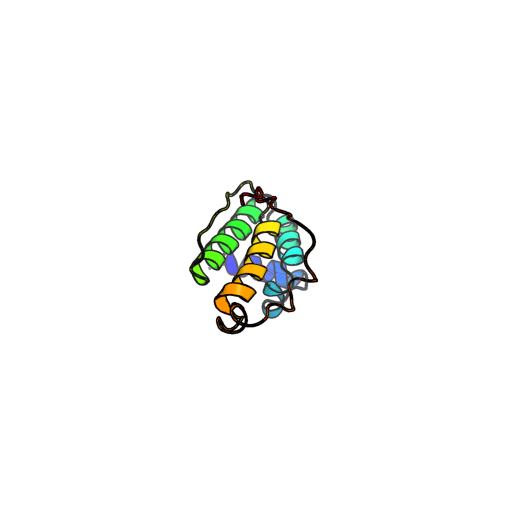A CA 1
ATOM 701 C C . LEU A 1 86 ? 0.972 -9.305 -23.492 1.00 72.38 86 LEU A C 1
ATOM 703 O O . LEU A 1 86 ? 2.111 -9.592 -23.116 1.00 72.38 86 LEU A O 1
ATOM 707 N N . PRO A 1 87 ? 0.397 -9.978 -24.510 1.00 58.09 87 PRO A N 1
ATOM 708 C CA . PRO A 1 87 ? 1.100 -11.030 -25.223 1.00 58.09 87 PRO A CA 1
ATOM 709 C C . PRO A 1 87 ? 2.379 -10.462 -25.836 1.00 58.09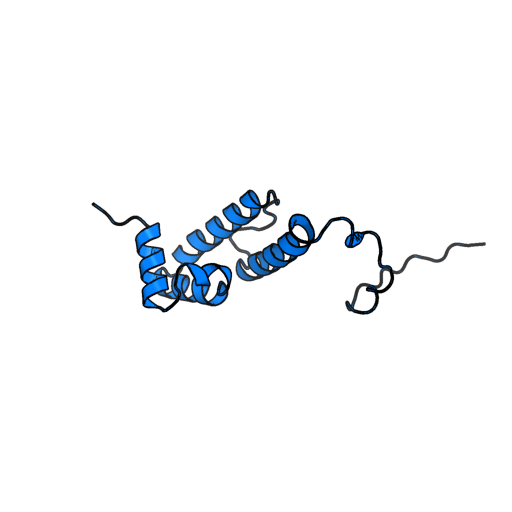 87 PRO A C 1
ATOM 711 O O . PRO A 1 87 ? 2.335 -9.534 -26.643 1.00 58.09 87 PRO A O 1
ATOM 714 N N . ARG A 1 88 ? 3.516 -11.092 -25.530 1.00 56.88 88 ARG A N 1
ATOM 715 C CA . ARG A 1 88 ? 4.866 -10.752 -26.022 1.00 56.88 88 ARG A CA 1
ATOM 716 C C . ARG A 1 88 ? 4.989 -10.626 -27.558 1.00 56.88 88 ARG A C 1
ATOM 718 O O . ARG A 1 88 ? 6.026 -10.203 -28.053 1.00 56.88 88 ARG A O 1
ATOM 725 N N . ARG A 1 89 ? 3.952 -11.014 -28.316 1.00 51.44 89 ARG A N 1
ATOM 726 C CA . ARG A 1 89 ? 3.846 -10.887 -29.780 1.00 51.44 89 ARG A CA 1
ATOM 727 C C . ARG A 1 89 ? 3.325 -9.524 -30.257 1.00 51.44 89 ARG A C 1
ATOM 729 O O . ARG A 1 89 ? 3.708 -9.116 -31.341 1.00 51.44 89 ARG A O 1
ATOM 736 N N . VAL A 1 90 ? 2.554 -8.789 -29.451 1.00 51.09 90 VAL A N 1
ATOM 737 C CA . VAL A 1 90 ? 2.057 -7.444 -29.823 1.00 51.09 90 VAL A CA 1
ATOM 738 C C . VAL A 1 90 ? 3.164 -6.385 -29.724 1.00 51.09 90 VAL A C 1
ATOM 740 O O . VAL A 1 90 ? 3.134 -5.386 -30.425 1.00 51.09 90 VAL A O 1
ATOM 743 N N . GLN A 1 91 ? 4.204 -6.624 -28.919 1.00 51.28 91 GLN A N 1
ATOM 744 C CA . GLN A 1 91 ? 5.362 -5.721 -28.843 1.00 51.28 91 GLN A CA 1
ATOM 745 C C . GLN A 1 91 ? 6.288 -5.799 -30.074 1.00 51.28 91 GLN A C 1
ATOM 747 O O . GLN A 1 91 ? 7.150 -4.940 -30.230 1.00 51.28 91 GLN A O 1
ATOM 752 N N . ARG A 1 92 ? 6.166 -6.830 -30.928 1.00 50.06 92 ARG A N 1
ATOM 753 C CA . ARG A 1 92 ? 7.106 -7.069 -32.041 1.00 50.06 92 ARG A CA 1
ATOM 754 C C . ARG A 1 92 ? 6.570 -6.651 -33.412 1.00 50.06 92 ARG A C 1
ATOM 756 O O . ARG A 1 92 ? 7.362 -6.541 -34.341 1.00 50.06 92 ARG A O 1
ATOM 763 N N . GLU A 1 93 ? 5.270 -6.411 -33.547 1.00 49.97 93 GLU A N 1
ATOM 764 C CA . GLU A 1 93 ? 4.624 -6.188 -34.845 1.00 49.97 93 GLU A CA 1
ATOM 765 C C . GLU A 1 93 ? 3.566 -5.080 -34.756 1.00 49.97 93 GLU A C 1
ATOM 767 O O . GLU A 1 93 ? 2.384 -5.362 -34.850 1.00 49.97 93 GLU A O 1
ATOM 772 N N . ASP A 1 94 ? 3.979 -3.824 -34.556 1.00 43.31 94 ASP A N 1
ATOM 773 C CA . ASP A 1 94 ? 3.224 -2.661 -35.057 1.00 43.31 94 ASP A CA 1
ATOM 774 C C . ASP A 1 94 ? 4.091 -1.379 -35.007 1.00 43.31 94 ASP A C 1
ATOM 776 O O . ASP A 1 94 ? 4.149 -0.698 -33.980 1.00 43.31 94 ASP A O 1
ATOM 780 N N . PRO A 1 95 ? 4.773 -0.996 -36.108 1.00 50.91 95 PRO A N 1
ATOM 781 C CA . PRO A 1 95 ? 5.464 0.298 -36.232 1.00 50.91 95 PRO A CA 1
ATOM 782 C C . PRO A 1 95 ?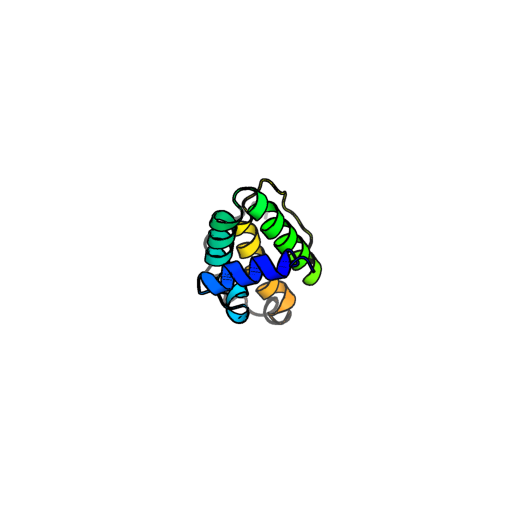 4.503 1.507 -36.326 1.00 50.91 95 PRO A C 1
ATOM 784 O O . PRO A 1 95 ? 4.925 2.639 -36.531 1.00 50.91 95 PRO A O 1
ATOM 787 N N . THR A 1 96 ? 3.197 1.294 -36.183 1.00 54.62 96 THR A N 1
ATOM 788 C CA . THR A 1 96 ? 2.128 2.292 -36.353 1.00 54.62 96 THR A CA 1
ATOM 789 C C . THR A 1 96 ? 1.697 2.977 -35.052 1.00 54.62 96 THR A C 1
ATOM 791 O O . THR A 1 96 ? 0.925 3.934 -35.097 1.00 54.62 96 THR A O 1
ATOM 794 N N . LEU A 1 97 ? 2.210 2.547 -33.893 1.00 50.59 97 LEU A N 1
ATOM 795 C CA . LEU A 1 97 ? 1.926 3.166 -32.588 1.00 50.59 97 LEU A CA 1
ATOM 796 C C . LEU A 1 97 ? 3.024 4.127 -32.092 1.00 50.59 97 LEU A C 1
ATOM 798 O O . LEU A 1 97 ? 2.901 4.667 -30.994 1.00 50.59 97 LEU A O 1
ATOM 80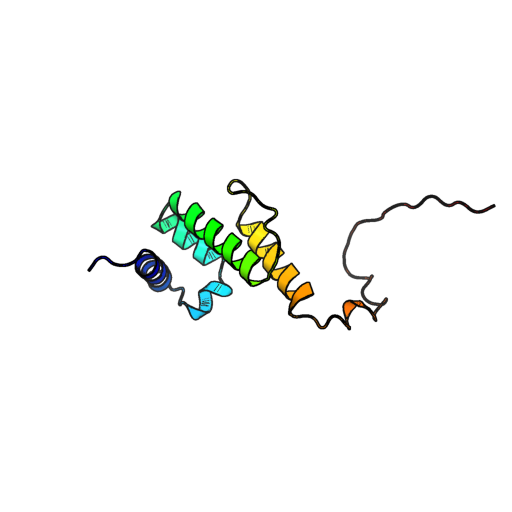2 N N . GLU A 1 98 ? 4.038 4.439 -32.910 1.00 48.16 98 GLU A N 1
ATOM 803 C CA . GLU A 1 98 ? 5.040 5.482 -32.600 1.00 48.16 98 GLU A CA 1
ATOM 804 C C . GLU A 1 98 ? 4.451 6.907 -32.514 1.00 48.16 98 GLU A C 1
ATOM 806 O O . GLU A 1 98 ? 5.115 7.841 -32.074 1.00 48.16 98 GLU A O 1
ATOM 811 N N . GLY A 1 99 ? 3.185 7.107 -32.890 1.00 47.50 99 GLY A N 1
ATOM 812 C CA . GLY A 1 99 ? 2.579 8.437 -32.978 1.00 47.50 99 GLY A CA 1
ATOM 813 C C . GLY A 1 99 ? 1.990 9.025 -31.690 1.00 47.50 99 GLY A C 1
ATOM 814 O O . GLY A 1 99 ? 1.375 10.088 -31.779 1.00 47.50 99 GLY A O 1
ATOM 815 N N . ARG A 1 100 ? 2.071 8.373 -30.516 1.00 49.31 100 ARG A N 1
ATOM 816 C CA . ARG A 1 100 ? 1.261 8.818 -29.356 1.00 49.31 100 ARG A CA 1
ATOM 817 C C . ARG A 1 100 ? 1.919 8.917 -27.980 1.00 49.31 100 ARG A C 1
ATOM 819 O O . ARG A 1 100 ? 1.195 9.075 -27.000 1.00 49.31 100 ARG A O 1
ATOM 826 N N . LEU A 1 101 ? 3.246 8.940 -27.892 1.00 49.59 101 LEU A N 1
ATOM 827 C CA . LEU A 1 101 ? 3.944 9.320 -26.657 1.00 49.59 101 LEU A CA 1
ATOM 828 C C . LEU A 1 101 ? 4.894 10.499 -26.934 1.00 49.59 101 LEU A C 1
ATOM 830 O O . LEU A 1 101 ? 5.734 10.392 -27.827 1.00 49.59 101 LEU A O 1
ATOM 834 N N . PRO A 1 102 ? 4.764 11.644 -26.234 1.00 50.28 102 PRO A N 1
ATOM 835 C CA . PRO A 1 102 ? 5.674 12.762 -26.420 1.00 50.28 102 PRO A CA 1
ATOM 836 C C . PRO A 1 102 ? 6.996 12.476 -25.695 1.00 50.28 102 PRO A C 1
ATOM 838 O O . PRO A 1 102 ? 6.979 12.049 -24.545 1.00 50.28 102 PRO A O 1
ATOM 841 N N . PHE A 1 103 ? 8.110 12.818 -26.355 1.00 46.66 103 PHE A N 1
ATOM 842 C CA . PHE A 1 103 ? 9.486 12.846 -25.829 1.00 46.66 103 PHE A CA 1
ATOM 843 C C . PHE A 1 103 ? 10.093 11.460 -25.528 1.00 46.66 103 PHE A C 1
ATOM 845 O O . PHE A 1 103 ? 9.570 10.686 -24.745 1.00 46.66 103 PHE A O 1
ATOM 852 N N . VAL A 1 104 ? 11.226 11.073 -26.121 1.00 41.59 104 VAL A N 1
ATOM 853 C CA . VAL A 1 104 ? 12.525 11.760 -26.051 1.00 41.59 104 VAL A CA 1
ATOM 854 C C . VAL A 1 104 ? 13.279 11.608 -27.379 1.00 41.59 104 VAL A C 1
ATOM 856 O O . VAL A 1 104 ? 13.629 10.506 -27.794 1.00 41.59 104 VAL A O 1
ATOM 859 N N . GLN A 1 105 ? 13.571 12.733 -28.031 1.00 44.16 105 GLN A N 1
ATOM 860 C CA . GLN A 1 105 ? 14.398 12.792 -29.234 1.00 44.16 105 GLN A CA 1
ATOM 861 C C . GLN A 1 105 ? 15.865 12.570 -28.840 1.00 44.16 105 GLN A C 1
ATOM 863 O O . GLN A 1 105 ? 16.529 13.474 -28.337 1.00 44.16 105 GLN A O 1
ATOM 868 N N . SER A 1 106 ? 16.370 11.352 -29.033 1.00 40.75 106 SER A N 1
ATOM 869 C CA . SER A 1 106 ? 17.807 11.082 -28.979 1.00 40.75 106 SER A CA 1
ATOM 870 C C . SER A 1 106 ? 18.407 11.381 -30.352 1.00 40.75 106 SER A C 1
ATOM 872 O O . SER A 1 106 ? 18.163 10.699 -31.343 1.00 40.75 106 SER A O 1
ATOM 874 N N . ILE A 1 107 ? 19.156 12.477 -30.404 1.00 50.03 107 ILE A N 1
ATOM 875 C CA . ILE A 1 107 ? 19.950 12.911 -31.550 1.00 50.03 107 ILE A CA 1
ATOM 876 C C . ILE A 1 107 ? 21.070 11.881 -31.762 1.00 50.03 107 ILE A C 1
ATOM 878 O O . ILE A 1 107 ? 21.950 11.749 -30.914 1.00 50.03 107 ILE A O 1
ATOM 882 N N . LEU A 1 108 ? 21.053 11.168 -32.890 1.00 47.03 108 LEU A N 1
ATOM 883 C CA . LEU A 1 108 ? 22.204 10.408 -33.389 1.00 47.03 108 LEU A CA 1
ATOM 884 C C . LEU A 1 108 ? 22.929 11.247 -34.455 1.00 47.03 108 LEU A C 1
ATOM 886 O O . LEU A 1 108 ? 22.267 11.818 -35.326 1.00 47.03 108 LEU A O 1
ATOM 890 N N . PRO A 1 109 ? 24.271 11.356 -34.408 1.00 46.06 109 PRO A N 1
ATOM 891 C CA . PRO A 1 109 ? 25.015 12.156 -35.363 1.00 46.06 109 PRO A CA 1
ATOM 892 C C . PRO A 1 109 ? 25.052 11.460 -36.726 1.00 46.06 109 PRO A C 1
ATOM 894 O O . PRO A 1 109 ? 25.367 10.275 -36.842 1.00 46.06 109 PRO A O 1
ATOM 897 N N . SER A 1 110 ? 24.736 12.238 -37.759 1.00 44.53 110 SER A N 1
ATOM 898 C CA . SER A 1 110 ? 24.909 11.878 -39.161 1.00 44.53 110 SER A CA 1
ATOM 899 C C . SER A 1 110 ? 26.385 11.604 -39.440 1.00 44.53 110 SER A C 1
ATOM 901 O O . SER A 1 110 ? 27.226 12.492 -39.296 1.00 44.53 110 SER A O 1
ATOM 903 N N . ASN A 1 111 ? 26.702 10.379 -39.848 1.00 44.44 111 ASN A N 1
ATOM 904 C CA . ASN A 1 111 ? 27.949 10.090 -40.533 1.00 44.44 111 ASN A CA 1
ATOM 905 C C . ASN A 1 111 ? 27.618 9.350 -41.822 1.00 44.44 111 ASN A C 1
ATOM 907 O O . ASN A 1 111 ? 27.195 8.195 -41.776 1.00 44.44 111 ASN A O 1
ATOM 911 N N . SER A 1 112 ? 27.800 10.013 -42.960 1.00 47.12 112 SER A N 1
ATOM 912 C CA . SER A 1 112 ? 28.013 9.375 -44.258 1.00 47.12 112 SER A CA 1
ATOM 913 C C . SER A 1 112 ? 28.568 10.391 -45.254 1.00 47.12 112 SER A C 1
ATOM 915 O O . SER A 1 112 ? 27.839 11.271 -45.692 1.00 47.12 112 SER A O 1
ATOM 917 N N . ARG A 1 113 ? 29.860 10.191 -45.545 1.00 45.31 113 ARG A N 1
ATOM 918 C CA . ARG A 1 113 ? 30.578 10.326 -46.828 1.00 45.31 113 ARG A CA 1
ATOM 919 C C . ARG A 1 113 ? 30.417 11.595 -47.658 1.00 45.31 113 ARG A C 1
ATOM 921 O O . ARG A 1 113 ? 29.338 11.795 -48.247 1.00 45.31 113 ARG A O 1
#